Protein AF-C0GE76-F1 (afdb_monomer_lite)

Radius of gyration: 10.26 Å; chains: 1; bounding box: 20×24×23 Å

Foldseek 3Di:
DQQLLNLVVLCVVLVHDLCNLCVVLVHHSVVNVCSSVVVDDDDPVSVVSSVVVSVVSSPD

Sequence (60 aa):
MSDMFELKIERIRAGIKAIDMAKKLGISSGQLSKIENGYASCSPELMENMAKYIRQCSLF

Organism: NCBI:txid555088

InterPro domains:
  IPR001387 Cro/C1-type, helix-turn-helix domain [PF01381] (7-58)
  IPR001387 Cro/C1-type, helix-turn-helix domain [PS50943] (7-53)
  IPR001387 Cro/C1-type, helix-turn-helix domain [SM00530] (6-60)
  IPR001387 Cro/C1-type, helix-turn-helix domain [cd00093] (7-54)
  IPR010982 Lambda repressor-like, DNA-binding domain superfamily [SSF47413] (7-54)

Structure (mmCIF, N/CA/C/O backbone):
data_AF-C0GE76-F1
#
_entry.id   AF-C0GE76-F1
#
loop_
_atom_site.group_PDB
_atom_site.id
_atom_site.type_symbol
_atom_site.label_atom_id
_atom_site.label_alt_id
_atom_site.label_comp_id
_atom_site.label_asym_id
_atom_site.label_entity_id
_atom_site.label_seq_id
_atom_site.pdbx_PDB_ins_code
_atom_site.Cartn_x
_atom_site.Cartn_y
_atom_site.Cartn_z
_atom_site.occupancy
_atom_site.B_iso_or_equiv
_atom_site.auth_seq_id
_atom_site.auth_comp_id
_atom_site.auth_asym_id
_atom_site.auth_atom_id
_atom_site.pdbx_PDB_model_num
ATOM 1 N N . MET A 1 1 ? 9.351 10.386 -10.792 1.00 46.38 1 MET A N 1
ATOM 2 C CA . MET A 1 1 ? 8.857 9.002 -10.669 1.00 46.38 1 MET A CA 1
ATOM 3 C C . MET A 1 1 ? 9.115 8.637 -9.222 1.00 46.38 1 MET A C 1
ATOM 5 O O . MET A 1 1 ? 10.278 8.584 -8.860 1.00 46.38 1 MET A O 1
ATOM 9 N N . SER A 1 2 ? 8.079 8.608 -8.382 1.00 54.47 2 SER A N 1
ATOM 10 C CA . SER A 1 2 ? 8.257 8.345 -6.948 1.00 54.47 2 SER A CA 1
ATOM 11 C C . SER A 1 2 ? 8.836 6.950 -6.767 1.00 54.47 2 SER A C 1
ATOM 13 O O . SER A 1 2 ? 8.352 6.002 -7.388 1.00 54.47 2 SER A O 1
ATOM 15 N N . ASP A 1 3 ? 9.898 6.844 -5.979 1.00 75.25 3 ASP A N 1
ATOM 16 C CA . ASP A 1 3 ? 10.554 5.567 -5.720 1.00 75.25 3 ASP A CA 1
ATOM 17 C C . ASP A 1 3 ? 9.590 4.655 -4.933 1.00 75.25 3 ASP A C 1
ATOM 19 O O . ASP A 1 3 ? 8.796 5.115 -4.107 1.00 75.25 3 ASP A O 1
ATOM 23 N N . MET A 1 4 ? 9.636 3.344 -5.171 1.00 77.62 4 MET A N 1
ATOM 24 C CA . MET A 1 4 ? 8.844 2.365 -4.414 1.00 77.62 4 MET A CA 1
ATOM 25 C C . MET A 1 4 ? 9.128 2.445 -2.910 1.00 77.62 4 MET A C 1
ATOM 27 O O . MET A 1 4 ? 8.236 2.210 -2.088 1.00 77.62 4 MET A O 1
ATOM 31 N N . PHE A 1 5 ? 10.349 2.843 -2.552 1.00 81.94 5 PHE A N 1
ATOM 32 C CA . PHE A 1 5 ? 10.737 3.088 -1.172 1.00 81.94 5 PHE A CA 1
ATOM 33 C C . PHE A 1 5 ? 10.050 4.330 -0.579 1.00 81.94 5 PHE A C 1
ATOM 35 O O . PHE A 1 5 ? 9.624 4.307 0.578 1.00 81.94 5 PHE A O 1
ATOM 42 N N . GLU A 1 6 ? 9.864 5.391 -1.370 1.00 87.94 6 GLU A N 1
ATOM 43 C CA . GLU A 1 6 ? 9.117 6.583 -0.946 1.00 87.94 6 GLU A CA 1
ATOM 44 C C . GLU A 1 6 ? 7.652 6.241 -0.673 1.00 87.94 6 GLU A C 1
ATOM 46 O O . GLU A 1 6 ? 7.102 6.664 0.341 1.00 87.94 6 GLU A O 1
ATOM 51 N N . LEU A 1 7 ? 7.037 5.406 -1.518 1.00 88.94 7 LEU A N 1
ATOM 52 C CA . LEU A 1 7 ? 5.654 4.964 -1.332 1.00 88.94 7 LEU A CA 1
ATOM 53 C C . LEU A 1 7 ? 5.453 4.288 0.035 1.00 88.94 7 LEU A C 1
ATOM 55 O O . LEU A 1 7 ? 4.493 4.582 0.751 1.00 88.94 7 LEU A O 1
ATOM 59 N N . LYS A 1 8 ? 6.391 3.414 0.420 1.00 92.62 8 LYS A N 1
ATOM 60 C CA . LYS A 1 8 ? 6.385 2.736 1.722 1.00 92.62 8 LYS A CA 1
ATOM 61 C C . LYS A 1 8 ? 6.500 3.730 2.875 1.00 92.62 8 LYS A C 1
ATOM 63 O O . LYS A 1 8 ? 5.763 3.614 3.856 1.00 92.62 8 LYS A O 1
ATOM 68 N N . ILE A 1 9 ? 7.422 4.687 2.771 1.00 92.81 9 ILE A N 1
ATOM 69 C CA . ILE A 1 9 ? 7.635 5.716 3.797 1.00 92.81 9 ILE A CA 1
ATOM 70 C C . ILE A 1 9 ? 6.373 6.560 3.970 1.00 92.81 9 ILE A C 1
ATOM 72 O O . ILE A 1 9 ? 5.896 6.714 5.093 1.00 92.81 9 ILE A O 1
ATOM 76 N N . GLU A 1 10 ? 5.803 7.057 2.876 1.00 92.56 10 GLU A N 1
ATOM 77 C CA . GLU A 1 10 ? 4.599 7.888 2.898 1.00 92.56 10 GLU A CA 1
ATOM 78 C C . GLU A 1 10 ? 3.395 7.123 3.459 1.00 92.56 10 GLU A C 1
ATOM 80 O O . GLU A 1 10 ? 2.664 7.645 4.301 1.00 92.56 10 GLU A O 1
ATOM 85 N N . ARG A 1 11 ? 3.237 5.840 3.102 1.00 94.25 11 ARG A N 1
ATOM 86 C CA . ARG A 1 11 ? 2.205 4.979 3.695 1.00 94.25 11 ARG A CA 1
ATOM 87 C C . ARG A 1 11 ? 2.357 4.871 5.215 1.00 94.25 11 ARG A C 1
ATOM 89 O O . ARG A 1 11 ? 1.363 4.947 5.936 1.00 94.25 11 ARG A O 1
ATOM 96 N N . ILE A 1 12 ? 3.580 4.653 5.703 1.00 94.00 12 ILE A N 1
ATOM 97 C CA . ILE A 1 12 ? 3.858 4.522 7.141 1.00 94.00 12 ILE A CA 1
ATOM 98 C C . ILE A 1 12 ? 3.608 5.849 7.863 1.00 94.00 12 ILE A C 1
ATOM 100 O O . ILE A 1 12 ? 2.988 5.843 8.923 1.00 94.00 12 ILE A O 1
ATOM 104 N N . ARG A 1 13 ? 4.034 6.977 7.282 1.00 92.88 13 ARG A N 1
ATOM 105 C CA . ARG A 1 13 ? 3.781 8.325 7.821 1.00 92.88 13 ARG A CA 1
ATOM 106 C C . ARG A 1 13 ? 2.291 8.631 7.937 1.00 92.88 13 ARG A C 1
ATOM 108 O O . ARG A 1 13 ? 1.879 9.230 8.920 1.00 92.88 13 ARG A O 1
ATOM 115 N N . ALA A 1 14 ? 1.495 8.157 6.982 1.00 9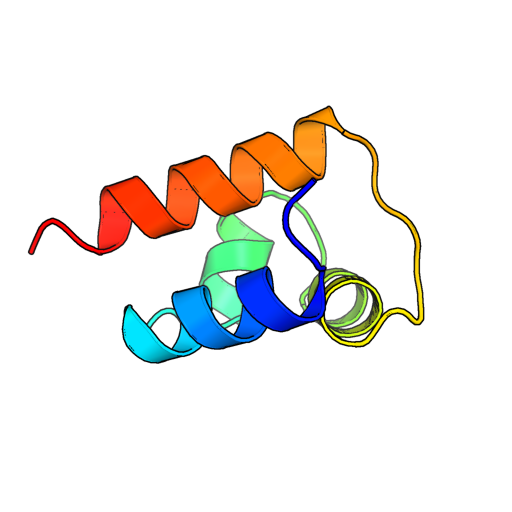1.69 14 ALA A N 1
ATOM 116 C CA . ALA A 1 14 ? 0.039 8.261 7.003 1.00 91.69 14 ALA A CA 1
ATOM 117 C C . ALA A 1 14 ? -0.651 7.267 7.966 1.00 91.69 14 ALA A C 1
ATOM 119 O O . ALA A 1 14 ? -1.876 7.210 8.013 1.00 91.69 14 ALA A O 1
ATOM 120 N N . GLY A 1 15 ? 0.095 6.425 8.694 1.00 94.19 15 GLY A N 1
ATOM 121 C CA . GLY A 1 15 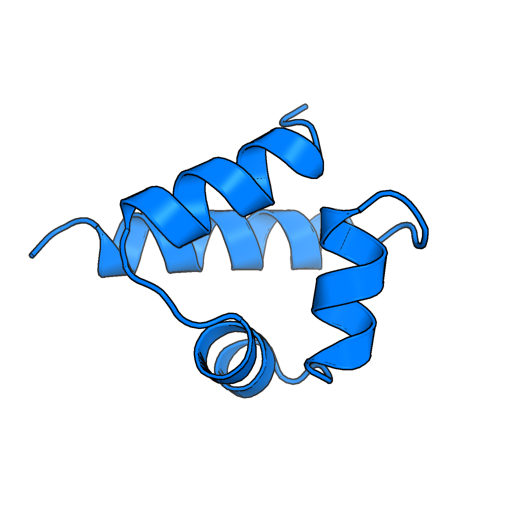? -0.473 5.436 9.622 1.00 94.19 15 GLY A CA 1
ATOM 122 C C . GLY A 1 15 ? -1.227 4.284 8.944 1.00 94.19 15 GLY A C 1
ATOM 123 O O . GLY A 1 15 ? -1.929 3.514 9.602 1.00 94.19 15 GLY A O 1
ATOM 124 N N . ILE A 1 16 ? -1.084 4.128 7.628 1.00 94.25 16 ILE A N 1
ATOM 125 C CA . ILE A 1 16 ? -1.828 3.143 6.846 1.00 94.25 16 ILE A CA 1
ATOM 126 C C . ILE A 1 16 ? -1.149 1.777 6.961 1.00 94.25 16 ILE A C 1
ATOM 128 O O . ILE A 1 16 ? 0.024 1.609 6.606 1.00 94.25 16 ILE A O 1
ATOM 132 N N . LYS A 1 17 ? -1.891 0.745 7.372 1.00 94.38 17 LYS A N 1
ATOM 133 C CA . LYS A 1 17 ? -1.374 -0.629 7.351 1.00 94.38 17 LYS A CA 1
ATOM 134 C C . LYS A 1 17 ? -1.322 -1.152 5.916 1.00 94.38 17 LYS A C 1
ATOM 136 O O . LYS A 1 17 ? -2.264 -0.987 5.144 1.00 94.38 17 LYS A O 1
ATOM 141 N N . ALA A 1 18 ? -0.243 -1.859 5.575 1.00 93.88 18 ALA A N 1
ATOM 142 C CA . ALA A 1 18 ? -0.070 -2.464 4.252 1.00 93.88 18 ALA A CA 1
ATOM 143 C C . ALA A 1 18 ? -1.237 -3.396 3.877 1.00 93.88 18 ALA A C 1
ATOM 145 O O . ALA A 1 18 ? -1.691 -3.397 2.739 1.00 93.88 18 ALA A O 1
ATOM 146 N N . ILE A 1 19 ? -1.767 -4.156 4.842 1.00 95.25 19 ILE A 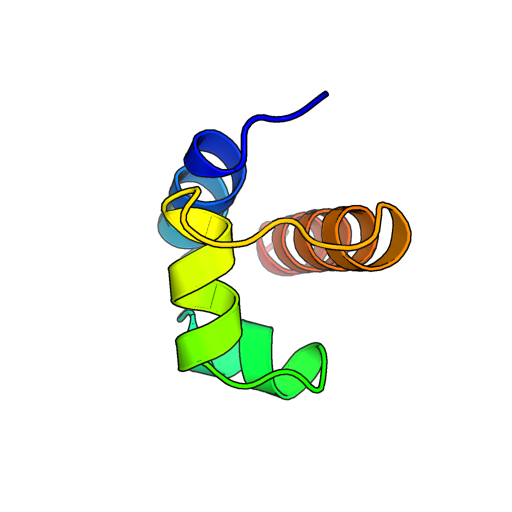N 1
ATOM 147 C CA . ILE A 1 19 ? -2.905 -5.054 4.609 1.00 95.25 19 ILE A CA 1
ATOM 148 C C . ILE A 1 19 ? -4.183 -4.302 4.210 1.00 95.25 19 ILE A C 1
ATOM 150 O O . ILE A 1 19 ? -4.907 -4.768 3.333 1.00 95.25 19 ILE A O 1
ATOM 154 N N . ASP A 1 20 ? -4.429 -3.127 4.793 1.00 94.25 20 ASP A N 1
ATOM 155 C CA . ASP A 1 20 ? -5.636 -2.339 4.532 1.00 94.25 20 ASP A CA 1
ATOM 156 C C . ASP A 1 20 ? -5.568 -1.691 3.148 1.00 94.25 20 ASP A C 1
ATOM 158 O O . ASP A 1 20 ? -6.518 -1.779 2.368 1.00 94.25 20 ASP A O 1
ATOM 162 N N . MET A 1 21 ? -4.406 -1.128 2.800 1.00 95.25 21 MET A N 1
ATOM 163 C CA . MET A 1 21 ? -4.155 -0.608 1.456 1.00 95.25 21 MET A CA 1
ATOM 164 C C . MET A 1 21 ? -4.248 -1.719 0.405 1.00 95.25 21 MET A C 1
ATOM 166 O O . MET A 1 21 ? -4.944 -1.559 -0.593 1.00 95.25 21 MET A O 1
ATOM 170 N N . ALA A 1 22 ? -3.591 -2.860 0.631 1.00 95.94 22 ALA A N 1
ATOM 171 C CA . ALA A 1 22 ? -3.617 -3.984 -0.300 1.00 95.94 22 ALA A CA 1
ATOM 172 C C . ALA A 1 22 ? -5.053 -4.473 -0.545 1.00 95.94 22 ALA A C 1
ATOM 174 O O . ALA A 1 22 ? -5.473 -4.604 -1.695 1.00 95.94 22 ALA A O 1
ATOM 175 N N . LYS A 1 23 ? -5.841 -4.632 0.529 1.00 95.69 23 LYS A N 1
ATOM 176 C CA . LYS A 1 23 ? -7.257 -5.006 0.449 1.00 95.69 23 LYS A CA 1
ATOM 177 C C . LYS A 1 23 ? -8.074 -3.986 -0.340 1.00 95.69 23 LYS A C 1
ATOM 179 O O . LYS A 1 23 ? -8.897 -4.385 -1.159 1.00 95.69 23 LYS A O 1
ATOM 184 N N . LYS A 1 24 ? -7.852 -2.684 -0.125 1.00 94.94 24 LYS A N 1
ATOM 185 C CA . LYS A 1 24 ? -8.556 -1.632 -0.871 1.00 94.94 24 LYS A CA 1
ATOM 186 C C . LYS A 1 24 ? -8.216 -1.653 -2.362 1.00 94.94 24 LYS A C 1
ATOM 188 O O . LYS A 1 24 ? -9.098 -1.424 -3.182 1.00 94.94 24 LYS A O 1
ATOM 193 N N . LEU A 1 25 ? -6.958 -1.928 -2.692 1.00 94.25 25 LEU A N 1
ATOM 194 C CA . LEU A 1 25 ? -6.445 -1.953 -4.062 1.00 94.25 25 LEU A CA 1
ATOM 195 C C . LEU A 1 25 ? -6.650 -3.301 -4.770 1.00 94.25 25 LEU A C 1
ATOM 197 O O . LEU A 1 25 ? -6.235 -3.450 -5.914 1.00 94.25 25 LEU A O 1
ATOM 201 N N . GLY A 1 26 ? -7.268 -4.285 -4.109 1.00 95.56 26 GLY A N 1
ATOM 202 C CA . GLY A 1 26 ? -7.532 -5.599 -4.697 1.00 95.56 26 GLY A CA 1
ATOM 203 C C . GLY A 1 26 ? -6.278 -6.446 -4.929 1.00 95.56 26 GLY A C 1
ATOM 204 O O . GLY A 1 26 ? -6.304 -7.355 -5.755 1.00 95.56 26 GLY A O 1
ATOM 205 N N . ILE A 1 27 ? -5.187 -6.170 -4.210 1.00 95.31 27 ILE A N 1
ATOM 206 C CA . ILE A 1 27 ? -3.935 -6.936 -4.281 1.00 95.31 27 ILE A CA 1
ATOM 207 C C . ILE A 1 27 ? -3.660 -7.650 -2.957 1.00 95.31 27 ILE A C 1
ATOM 209 O O . ILE A 1 27 ? -4.209 -7.315 -1.907 1.00 95.31 27 ILE A O 1
ATOM 213 N N . SER A 1 28 ? -2.771 -8.640 -2.982 1.00 95.94 28 SER A N 1
ATOM 214 C CA . SER A 1 28 ? -2.325 -9.277 -1.738 1.00 95.94 28 SER A CA 1
ATOM 215 C C . SER A 1 28 ? -1.339 -8.391 -0.968 1.00 95.94 28 SER A C 1
ATOM 217 O O . SER A 1 28 ? -0.541 -7.656 -1.554 1.00 95.94 28 SER A O 1
ATOM 219 N N . SER A 1 29 ? -1.327 -8.512 0.361 1.00 93.62 29 SER A N 1
ATOM 220 C CA . SER A 1 29 ? -0.330 -7.851 1.218 1.00 93.62 29 SER A CA 1
ATOM 221 C C . SER A 1 29 ? 1.106 -8.259 0.861 1.00 93.62 29 SER A C 1
ATOM 223 O O . SER A 1 29 ? 2.018 -7.435 0.912 1.00 93.62 29 SER A O 1
ATOM 225 N N . GLY A 1 30 ? 1.307 -9.512 0.437 1.00 94.56 30 GLY A N 1
ATOM 226 C CA . GLY A 1 30 ? 2.589 -10.006 -0.062 1.00 94.56 30 GLY A CA 1
ATOM 227 C C . GLY A 1 30 ? 3.021 -9.335 -1.368 1.00 94.56 30 GLY A C 1
ATOM 228 O O . GLY A 1 30 ? 4.193 -8.993 -1.511 1.00 94.56 30 GLY A O 1
ATOM 229 N N . GLN A 1 31 ? 2.093 -9.095 -2.301 1.00 93.62 31 GLN A N 1
ATOM 230 C CA . GLN A 1 31 ? 2.387 -8.330 -3.517 1.00 93.62 31 GLN A CA 1
ATOM 231 C C . GLN A 1 31 ? 2.752 -6.882 -3.199 1.00 93.62 31 GLN A C 1
ATO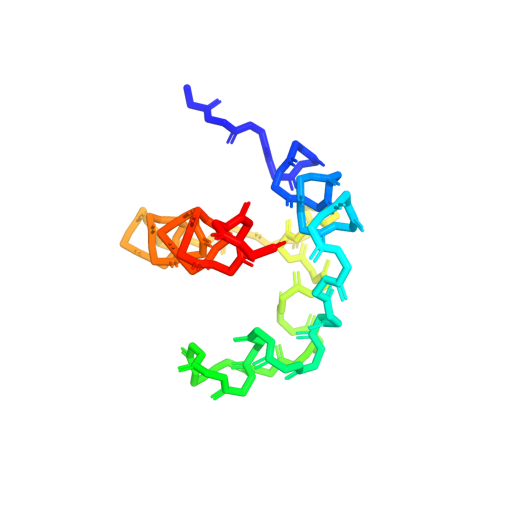M 233 O O . GLN A 1 31 ? 3.775 -6.415 -3.690 1.00 93.62 31 GLN A O 1
ATOM 238 N N . LEU A 1 32 ? 1.987 -6.204 -2.336 1.00 94.56 32 LEU A N 1
ATOM 239 C CA . LEU A 1 32 ? 2.317 -4.842 -1.912 1.00 94.56 32 LEU A CA 1
ATOM 240 C C . LEU A 1 32 ? 3.709 -4.777 -1.266 1.00 94.56 32 LEU A C 1
ATOM 242 O O . LEU A 1 32 ? 4.500 -3.914 -1.617 1.00 94.56 32 LEU A O 1
ATOM 246 N N . SER A 1 33 ? 4.047 -5.731 -0.393 1.00 93.56 33 SER A N 1
ATOM 247 C CA . SER A 1 33 ? 5.378 -5.805 0.223 1.00 93.56 33 SER A CA 1
ATOM 248 C C . SER A 1 33 ? 6.492 -5.995 -0.812 1.00 93.56 33 SER A C 1
ATOM 250 O O . SER A 1 33 ? 7.525 -5.332 -0.738 1.00 93.56 33 SER A O 1
ATOM 252 N N . LYS A 1 34 ? 6.303 -6.865 -1.812 1.00 92.88 34 LYS A N 1
ATOM 253 C CA . LYS A 1 34 ? 7.296 -7.031 -2.884 1.00 92.88 34 LYS A CA 1
ATOM 254 C C . LYS A 1 34 ? 7.492 -5.738 -3.672 1.00 92.88 34 LYS A C 1
ATOM 256 O O . LYS A 1 34 ? 8.631 -5.398 -3.963 1.00 92.88 34 LYS A O 1
ATOM 261 N N . ILE A 1 35 ? 6.412 -5.015 -3.957 1.00 92.88 35 ILE A N 1
ATOM 262 C CA . ILE A 1 35 ? 6.460 -3.722 -4.648 1.00 92.88 35 ILE A CA 1
ATOM 263 C C . ILE A 1 35 ? 7.202 -2.691 -3.789 1.00 92.88 35 ILE A C 1
ATOM 265 O O . ILE A 1 35 ? 8.206 -2.151 -4.224 1.00 92.88 35 ILE A O 1
ATOM 269 N N . GLU A 1 36 ? 6.792 -2.487 -2.537 1.00 91.25 36 GLU A N 1
ATOM 270 C CA . GLU A 1 36 ? 7.380 -1.497 -1.614 1.00 91.25 36 GLU A CA 1
ATOM 271 C C . GLU A 1 36 ? 8.872 -1.695 -1.320 1.00 91.25 36 GLU A C 1
ATOM 273 O O . GLU A 1 36 ? 9.553 -0.758 -0.911 1.00 91.25 36 GLU A O 1
ATOM 278 N N . ASN A 1 37 ? 9.378 -2.917 -1.477 1.00 90.12 37 ASN A N 1
ATOM 279 C CA . ASN A 1 37 ? 10.788 -3.235 -1.263 1.00 90.12 37 ASN A CA 1
ATOM 280 C C . ASN A 1 37 ? 11.560 -3.429 -2.585 1.00 90.12 37 ASN A C 1
ATOM 282 O O . ASN A 1 37 ? 12.693 -3.896 -2.552 1.00 90.12 37 ASN A O 1
ATOM 286 N N . GLY A 1 38 ? 10.960 -3.111 -3.740 1.00 88.88 38 GLY A N 1
ATOM 287 C CA . GLY A 1 38 ? 11.619 -3.182 -5.051 1.00 88.88 38 GLY A CA 1
ATOM 288 C C . GLY A 1 38 ? 11.795 -4.594 -5.625 1.00 88.88 38 GLY A C 1
ATOM 289 O O . GLY A 1 38 ? 12.442 -4.766 -6.652 1.00 88.88 38 GLY A O 1
ATOM 290 N N . TYR A 1 39 ? 11.206 -5.617 -5.001 1.00 88.12 39 TYR A N 1
ATOM 291 C CA . TYR A 1 39 ? 11.258 -7.010 -5.467 1.00 88.12 39 TYR A CA 1
ATOM 292 C C . TYR A 1 39 ? 10.256 -7.327 -6.584 1.00 88.12 39 TYR A C 1
ATOM 294 O O . TYR A 1 39 ? 10.295 -8.420 -7.148 1.00 88.12 39 TYR A O 1
ATOM 302 N N . ALA A 1 40 ? 9.318 -6.424 -6.874 1.00 87.56 40 ALA A N 1
ATOM 303 C CA . ALA A 1 40 ? 8.368 -6.582 -7.966 1.00 87.56 40 ALA A CA 1
ATOM 304 C C . ALA A 1 40 ? 8.018 -5.233 -8.594 1.00 87.56 40 ALA A C 1
ATOM 306 O O . ALA A 1 40 ? 7.658 -4.288 -7.897 1.00 87.56 40 ALA A O 1
ATOM 307 N N . SER A 1 41 ? 8.052 -5.178 -9.923 1.00 83.94 41 SER A N 1
ATOM 308 C CA . SER A 1 41 ? 7.489 -4.071 -10.691 1.00 83.94 41 SER A CA 1
ATOM 309 C C . SER A 1 41 ? 5.958 -4.097 -10.616 1.00 83.94 41 SER A C 1
ATOM 311 O O . SER A 1 41 ? 5.348 -5.166 -10.585 1.00 83.94 41 SER A O 1
ATOM 313 N N . CYS A 1 42 ? 5.326 -2.927 -10.615 1.00 88.06 42 CYS A N 1
ATOM 314 C CA . CYS A 1 42 ? 3.876 -2.788 -10.734 1.00 88.06 42 CYS A CA 1
ATOM 315 C C . CYS A 1 42 ? 3.512 -1.972 -11.976 1.00 88.06 42 CYS A C 1
ATOM 317 O O . CYS A 1 42 ? 4.360 -1.294 -12.558 1.00 88.06 42 CYS A O 1
ATOM 319 N N . SER A 1 43 ? 2.247 -2.045 -12.396 1.00 90.62 43 SER A N 1
ATOM 320 C CA . SER A 1 43 ? 1.762 -1.175 -13.462 1.00 90.62 43 SER A CA 1
ATOM 321 C C . SER A 1 43 ? 1.763 0.291 -12.996 1.00 90.62 43 SER A C 1
ATOM 323 O O . SER A 1 43 ? 1.526 0.556 -11.811 1.00 90.62 43 SER A O 1
ATOM 325 N N . PRO A 1 44 ? 1.974 1.257 -13.910 1.00 88.25 44 PRO A N 1
ATOM 326 C CA . PRO A 1 44 ? 1.870 2.679 -13.584 1.00 88.25 44 PRO A CA 1
ATOM 327 C C . PRO A 1 44 ? 0.525 3.047 -12.942 1.00 88.25 44 PRO A C 1
ATOM 329 O O . PRO A 1 44 ? 0.486 3.819 -11.990 1.00 88.25 44 PRO A O 1
ATOM 332 N N . GLU A 1 45 ? -0.566 2.430 -13.405 1.00 91.69 45 GLU A N 1
ATOM 333 C CA . GLU A 1 45 ? -1.913 2.611 -12.853 1.00 91.69 45 GLU A CA 1
ATOM 334 C C . GLU A 1 45 ? -2.000 2.177 -11.384 1.00 91.69 45 GLU A C 1
ATOM 336 O O . GLU A 1 45 ? -2.538 2.896 -10.542 1.00 91.69 45 GLU A O 1
ATOM 341 N N . LEU A 1 46 ? -1.433 1.014 -11.044 1.00 91.94 46 LEU A N 1
ATOM 342 C CA . LEU A 1 46 ? -1.439 0.528 -9.669 1.00 91.94 46 LEU A CA 1
ATOM 343 C C . LEU A 1 46 ? -0.608 1.444 -8.758 1.00 91.94 46 LEU A C 1
ATOM 345 O O . LEU A 1 46 ? -1.036 1.746 -7.645 1.00 91.94 46 LEU A O 1
ATOM 349 N N . MET A 1 47 ? 0.539 1.931 -9.239 1.00 90.62 47 MET A N 1
ATOM 350 C CA . MET A 1 47 ? 1.364 2.901 -8.512 1.00 90.62 47 MET A CA 1
ATOM 351 C C . MET A 1 47 ? 0.613 4.218 -8.264 1.00 90.62 47 MET A C 1
ATOM 353 O O . MET A 1 47 ? 0.644 4.755 -7.155 1.00 90.62 47 MET A O 1
ATOM 357 N N . GLU A 1 48 ? -0.112 4.720 -9.264 1.00 91.69 48 GLU A N 1
ATOM 358 C CA . GLU A 1 48 ? -0.936 5.921 -9.121 1.00 91.69 48 GLU A CA 1
ATOM 359 C C . GLU A 1 48 ? -2.073 5.710 -8.111 1.00 91.69 48 GLU A C 1
ATOM 361 O O . GLU A 1 48 ? -2.316 6.568 -7.260 1.00 91.69 48 GLU A O 1
ATOM 366 N N . ASN A 1 49 ? -2.734 4.551 -8.148 1.00 93.81 49 ASN A N 1
ATOM 367 C CA . ASN A 1 49 ? -3.797 4.205 -7.206 1.00 93.81 49 ASN A CA 1
ATOM 368 C C . ASN A 1 49 ? -3.283 4.095 -5.762 1.00 93.81 49 ASN A C 1
ATOM 370 O O . ASN A 1 49 ? -3.950 4.576 -4.844 1.00 93.81 49 ASN A O 1
ATOM 374 N N . MET A 1 50 ? -2.083 3.542 -5.550 1.00 93.19 50 MET A N 1
ATOM 375 C CA . MET A 1 50 ? -1.426 3.549 -4.237 1.00 93.19 50 MET A CA 1
ATOM 376 C C . MET A 1 50 ? -1.178 4.980 -3.750 1.00 93.19 50 MET A C 1
ATOM 378 O O . MET A 1 50 ? -1.554 5.323 -2.629 1.00 93.19 50 MET A O 1
ATOM 382 N N . ALA A 1 51 ? -0.601 5.838 -4.596 1.00 92.19 51 ALA A N 1
ATOM 383 C CA . ALA A 1 51 ? -0.321 7.228 -4.240 1.00 92.19 51 ALA A CA 1
ATOM 384 C C . ALA A 1 51 ? -1.604 8.023 -3.938 1.00 92.19 51 ALA A C 1
ATOM 386 O O . ALA A 1 51 ? -1.646 8.788 -2.973 1.00 92.19 51 ALA A O 1
ATOM 387 N N . LYS A 1 52 ? -2.671 7.822 -4.725 1.00 92.88 52 LYS A N 1
ATOM 388 C CA . LYS A 1 52 ? -3.996 8.414 -4.476 1.00 92.88 52 LYS A CA 1
ATOM 389 C C . LYS A 1 52 ? -4.567 7.966 -3.137 1.00 92.88 52 LYS A C 1
ATOM 391 O O . LYS A 1 52 ? -5.040 8.811 -2.382 1.00 92.88 52 LYS A O 1
ATOM 396 N N . TYR A 1 53 ? -4.486 6.672 -2.831 1.00 92.75 53 TYR A N 1
ATOM 397 C CA . TYR A 1 53 ? -4.978 6.135 -1.565 1.00 92.75 53 TYR A CA 1
ATOM 398 C C . TYR A 1 53 ? -4.264 6.766 -0.366 1.00 92.75 53 TYR A C 1
ATOM 400 O O . TYR A 1 53 ? -4.924 7.207 0.571 1.00 92.75 53 TYR A O 1
ATOM 408 N N . ILE A 1 54 ? -2.931 6.886 -0.424 1.00 92.62 54 ILE A N 1
ATOM 409 C CA . ILE A 1 54 ? -2.152 7.547 0.634 1.00 92.62 54 ILE A CA 1
ATOM 410 C C . ILE A 1 54 ? -2.640 8.986 0.829 1.00 92.62 54 ILE A C 1
ATOM 412 O O . ILE A 1 54 ? -3.018 9.351 1.936 1.00 92.62 54 ILE A O 1
ATOM 416 N N . ARG A 1 55 ? -2.725 9.784 -0.246 1.00 89.81 55 ARG A N 1
ATOM 417 C CA . ARG A 1 55 ? -3.164 11.191 -0.161 1.00 89.81 55 ARG A CA 1
ATOM 418 C C . ARG A 1 55 ? -4.569 11.356 0.422 1.00 89.81 55 ARG A C 1
ATOM 420 O O . ARG A 1 55 ? -4.810 12.322 1.132 1.00 89.81 55 ARG A O 1
ATOM 427 N N . GLN A 1 56 ? -5.489 10.444 0.110 1.00 86.81 56 GLN A N 1
ATOM 428 C CA . GLN A 1 56 ? -6.864 10.489 0.618 1.00 86.81 56 GLN A CA 1
ATOM 429 C C . GLN A 1 56 ? -6.954 10.160 2.112 1.00 86.81 56 GLN A C 1
ATOM 431 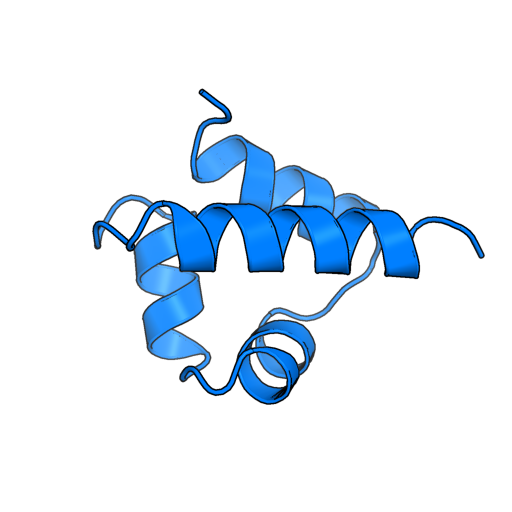O O . GLN A 1 56 ? -7.814 10.700 2.801 1.00 86.81 56 GLN A O 1
ATOM 436 N N . CYS A 1 57 ? -6.077 9.292 2.612 1.00 80.12 57 CYS A N 1
ATOM 437 C CA . CYS A 1 57 ? -6.038 8.921 4.024 1.00 80.12 57 CYS A CA 1
ATOM 438 C C . CYS A 1 57 ? -5.250 9.917 4.891 1.00 80.12 57 CYS A C 1
ATOM 440 O O . CYS A 1 57 ? -5.532 10.005 6.079 1.00 80.12 57 CYS A O 1
ATOM 442 N N . SER A 1 58 ? -4.317 10.685 4.317 1.00 68.81 58 SER A N 1
ATOM 443 C CA . SER A 1 58 ? -3.510 11.687 5.039 1.00 68.81 58 SER A CA 1
ATOM 444 C C . SER A 1 58 ? -4.220 13.025 5.319 1.00 68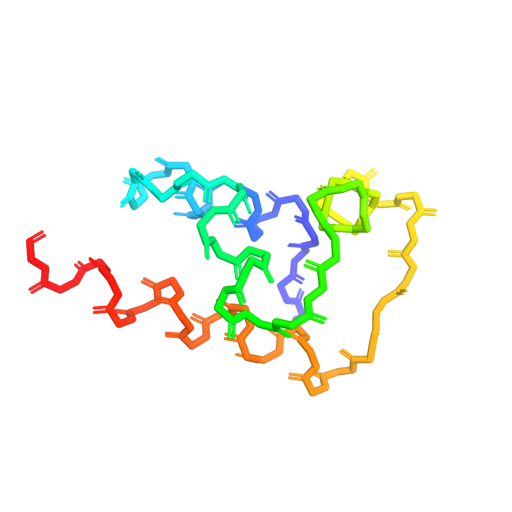.81 58 SER A C 1
ATOM 446 O O . SER A 1 58 ? -3.583 13.946 5.821 1.00 68.81 58 SER A O 1
ATOM 448 N N . LEU A 1 59 ? -5.499 13.178 4.955 1.00 58.03 59 LEU A N 1
ATOM 449 C CA . LEU A 1 59 ? -6.289 14.411 5.140 1.00 58.03 59 LEU A CA 1
ATOM 450 C C . LEU A 1 59 ? -7.108 14.441 6.447 1.00 58.03 59 LEU A C 1
ATOM 452 O O . LEU A 1 59 ? -7.999 15.280 6.582 1.00 58.03 59 LEU A O 1
ATOM 456 N N . PHE A 1 60 ? -6.810 13.552 7.396 1.00 44.47 60 PHE A N 1
ATOM 457 C CA . PHE A 1 60 ? -7.444 13.488 8.714 1.00 44.47 60 PHE A CA 1
ATOM 458 C C . PHE A 1 60 ? -6.406 13.533 9.832 1.00 44.47 60 PHE A C 1
ATOM 460 O O . PHE A 1 60 ? -5.340 12.898 9.665 1.00 44.47 60 PHE A O 1
#

pLDDT: mean 88.27, std 11.33, range [44.47, 95.94]

Secondary structure (DSSP, 8-state):
---HHHHHHHHHHTT--HHHHHHHTTS-HHHHHHHHTTSS---HHHHHHHHHHHHHHTT-